Protein AF-A0A536H5D4-F1 (afdb_monomer)

Sequence (74 aa):
WIGAQGETTLRLTARHADVWNISGGDPEFVAEVIKKFDDACGEVGRNPAEVRRSLQFGWDGKDRNELIELSGKL

Foldseek 3Di:
DDEDQDLVVLLVCLVDAQEYEYADDDPVSVVVSVVSNCVSNVVVVHDCVSYHYHYDYDDPPDDVVVVVVRVVSD

Radius of gyration: 13.2 Å; Cα contacts (8 Å, |Δi|>4): 89; chains: 1; bounding box: 28×24×35 Å

Structure (mmCIF, N/CA/C/O backbone):
data_AF-A0A536H5D4-F1
#
_entry.id   AF-A0A536H5D4-F1
#
loop_
_atom_site.group_PDB
_atom_site.id
_atom_site.type_symbol
_atom_site.label_atom_id
_atom_site.label_alt_id
_atom_site.label_comp_id
_atom_site.label_asym_id
_atom_site.label_entity_id
_atom_site.label_seq_id
_atom_site.pdbx_PDB_ins_code
_atom_site.Cartn_x
_atom_site.Cartn_y
_atom_site.Cartn_z
_atom_site.occupancy
_atom_site.B_iso_or_equiv
_atom_site.auth_seq_id
_atom_site.auth_comp_id
_atom_site.auth_asym_id
_atom_site.auth_atom_id
_atom_site.pdbx_PDB_model_num
ATOM 1 N N . TRP A 1 1 ? -10.120 5.701 -5.124 1.00 97.12 1 TRP A N 1
ATOM 2 C CA . TRP A 1 1 ? -8.701 5.526 -5.503 1.00 97.12 1 TRP A CA 1
ATOM 3 C C . TRP A 1 1 ? -7.952 6.796 -5.156 1.00 97.12 1 TRP A C 1
ATOM 5 O O . TRP A 1 1 ? -8.367 7.852 -5.618 1.00 97.12 1 TRP A O 1
ATOM 15 N N . ILE A 1 2 ? -6.909 6.711 -4.330 1.00 98.19 2 ILE A N 1
ATOM 16 C CA . ILE A 1 2 ? -6.070 7.854 -3.937 1.00 98.19 2 ILE A CA 1
ATOM 17 C C . ILE A 1 2 ? -4.603 7.409 -3.972 1.00 98.19 2 ILE A C 1
ATOM 19 O O . ILE A 1 2 ? -4.272 6.356 -3.432 1.00 98.19 2 ILE A O 1
ATOM 23 N N . GLY A 1 3 ? -3.735 8.195 -4.611 1.00 97.81 3 GLY A N 1
ATOM 24 C CA . GLY A 1 3 ? -2.281 8.041 -4.520 1.00 97.81 3 GLY A CA 1
ATOM 25 C C . GLY A 1 3 ? -1.726 8.990 -3.461 1.00 97.81 3 GLY A C 1
ATOM 26 O O . GLY A 1 3 ? -1.972 10.193 -3.543 1.00 97.81 3 GLY A O 1
ATOM 27 N N . ALA A 1 4 ? -1.033 8.468 -2.449 1.00 97.50 4 ALA A N 1
ATOM 28 C CA . ALA A 1 4 ? -0.541 9.271 -1.325 1.00 97.50 4 ALA A CA 1
ATOM 29 C C . ALA A 1 4 ? 0.606 8.579 -0.581 1.00 97.50 4 ALA A C 1
ATOM 31 O O . ALA A 1 4 ? 0.624 7.358 -0.474 1.00 97.50 4 ALA A O 1
ATOM 32 N N . GLN A 1 5 ? 1.536 9.365 -0.034 1.00 96.62 5 GLN A N 1
ATOM 33 C CA . GLN A 1 5 ? 2.658 8.867 0.785 1.00 96.62 5 GLN A CA 1
ATOM 34 C C . GLN A 1 5 ? 3.026 9.804 1.947 1.00 96.62 5 GLN A C 1
ATOM 36 O O . GLN A 1 5 ? 3.716 9.395 2.874 1.00 96.62 5 GLN A O 1
ATOM 41 N N . GLY A 1 6 ? 2.571 11.063 1.917 1.00 96.12 6 GLY A N 1
ATOM 42 C CA . GLY A 1 6 ? 2.819 12.028 2.987 1.00 96.12 6 GLY A CA 1
ATOM 43 C C . GLY A 1 6 ? 1.806 11.892 4.121 1.00 96.12 6 GLY A C 1
ATOM 44 O O . GLY A 1 6 ? 0.626 11.650 3.873 1.00 96.12 6 GLY A O 1
ATOM 45 N N . GLU A 1 7 ? 2.239 12.122 5.356 1.00 92.81 7 GLU A N 1
ATOM 46 C CA . GLU A 1 7 ? 1.455 11.918 6.584 1.00 92.81 7 GLU A CA 1
ATOM 47 C C . GLU A 1 7 ? 0.039 12.526 6.536 1.00 92.81 7 GLU A C 1
ATOM 49 O O . GLU A 1 7 ? -0.961 11.822 6.687 1.00 92.81 7 GLU A O 1
ATOM 54 N N . THR A 1 8 ? -0.089 13.817 6.207 1.00 93.56 8 THR A N 1
ATOM 55 C CA . THR A 1 8 ? -1.405 14.477 6.118 1.00 93.56 8 THR A CA 1
ATOM 56 C C . THR A 1 8 ? -2.299 13.850 5.043 1.00 93.56 8 THR A C 1
ATOM 58 O O . THR A 1 8 ? -3.504 13.674 5.246 1.00 93.56 8 THR A O 1
ATOM 61 N N . THR A 1 9 ? -1.715 13.478 3.899 1.00 97.75 9 THR A N 1
ATOM 62 C CA . THR A 1 9 ? -2.444 12.823 2.803 1.00 97.75 9 THR A CA 1
ATOM 63 C C . THR A 1 9 ? -2.810 11.377 3.133 1.00 97.75 9 THR A C 1
ATOM 65 O O . THR A 1 9 ? -3.862 10.909 2.694 1.00 97.75 9 THR A O 1
ATOM 68 N N . LEU A 1 10 ? -2.027 10.686 3.967 1.00 98.44 10 LEU A N 1
ATOM 69 C CA . LEU A 1 10 ? -2.364 9.353 4.467 1.00 98.44 10 LEU A CA 1
ATOM 70 C C . LEU A 1 10 ? -3.576 9.400 5.395 1.00 98.44 10 LEU A C 1
ATOM 72 O O . LEU A 1 10 ? -4.464 8.569 5.242 1.00 98.44 10 LEU A O 1
ATOM 76 N N . ARG A 1 11 ? -3.726 10.430 6.241 1.00 97.69 11 ARG A N 1
ATOM 77 C CA . ARG A 1 11 ? -4.951 10.599 7.050 1.00 97.69 11 ARG A CA 1
ATOM 78 C C . ARG A 1 11 ? -6.202 10.815 6.194 1.00 97.69 11 ARG A C 1
ATOM 80 O O . ARG A 1 11 ? -7.290 10.394 6.580 1.00 97.69 11 ARG A O 1
ATOM 87 N N . LEU A 1 12 ? -6.086 11.513 5.059 1.00 98.31 12 LEU A N 1
ATOM 88 C CA . LEU A 1 12 ? -7.186 11.660 4.092 1.00 98.31 12 LEU A CA 1
ATOM 89 C C . LEU A 1 12 ? -7.492 10.321 3.407 1.00 98.31 12 LEU A C 1
ATOM 91 O O . LEU A 1 12 ? -8.653 9.932 3.293 1.00 98.31 12 LEU A O 1
ATOM 95 N N . THR A 1 13 ? -6.442 9.615 2.996 1.00 98.62 13 THR A N 1
ATOM 96 C CA . THR A 1 13 ? -6.527 8.302 2.350 1.00 98.62 13 THR A CA 1
ATOM 97 C C . THR A 1 13 ? -7.198 7.287 3.272 1.00 98.62 13 THR A C 1
ATOM 99 O O . THR A 1 13 ? -8.153 6.639 2.855 1.00 98.62 13 THR A O 1
ATOM 102 N N . ALA A 1 14 ? -6.793 7.223 4.541 1.00 98.62 14 ALA A N 1
ATOM 103 C CA . ALA A 1 14 ? -7.388 6.358 5.554 1.00 98.62 14 ALA A CA 1
ATOM 104 C C . ALA A 1 14 ? -8.905 6.573 5.673 1.00 98.62 14 ALA A C 1
ATOM 106 O O . ALA A 1 14 ? -9.660 5.608 5.695 1.00 98.62 14 ALA A O 1
ATOM 107 N N . ARG A 1 15 ? -9.388 7.822 5.645 1.00 98.25 15 ARG A N 1
ATOM 108 C CA . ARG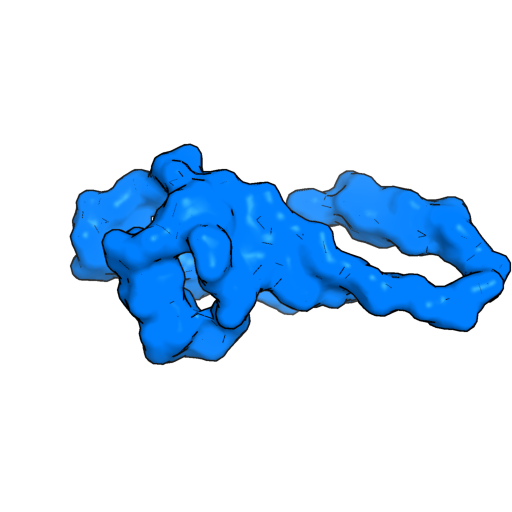 A 1 15 ? -10.831 8.112 5.743 1.00 98.25 15 ARG A CA 1
ATOM 109 C C . ARG A 1 15 ? -11.646 7.759 4.501 1.00 98.25 15 ARG A C 1
ATOM 111 O O . ARG A 1 15 ? -12.830 7.476 4.636 1.00 98.25 15 ARG A O 1
ATOM 118 N N . HIS A 1 16 ? -11.064 7.851 3.305 1.00 98.38 16 HIS A N 1
ATOM 119 C CA . HIS A 1 16 ? -11.868 7.942 2.076 1.00 98.38 16 HIS A CA 1
ATOM 120 C C . HIS A 1 16 ?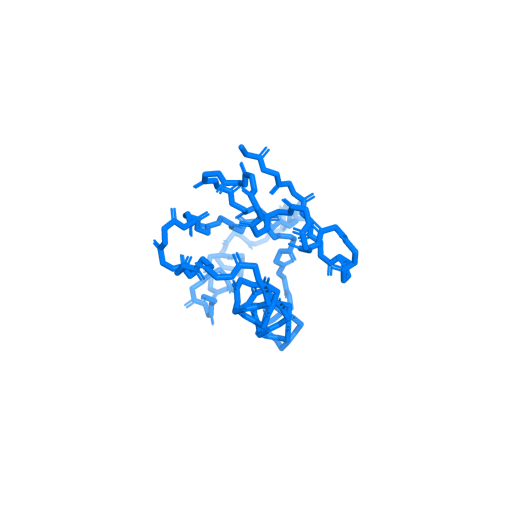 -11.458 6.988 0.953 1.00 98.38 16 HIS A C 1
ATOM 122 O O . HIS A 1 16 ? -12.197 6.848 -0.017 1.00 98.38 16 HIS A O 1
ATOM 128 N N . ALA A 1 17 ? -10.288 6.355 1.019 1.00 98.50 17 ALA A N 1
ATOM 129 C CA . ALA A 1 17 ? -9.833 5.499 -0.066 1.00 98.50 17 ALA A CA 1
ATOM 130 C C . ALA A 1 17 ? -10.514 4.126 -0.016 1.00 98.50 17 ALA A C 1
ATOM 132 O O . ALA A 1 17 ? -10.473 3.451 1.007 1.00 98.50 17 ALA A O 1
ATOM 133 N N . ASP A 1 18 ? -11.052 3.671 -1.145 1.00 98.62 18 ASP A N 1
ATOM 134 C CA . ASP A 1 18 ? -11.328 2.240 -1.377 1.00 98.62 18 ASP A CA 1
ATOM 135 C C . ASP A 1 18 ? -10.083 1.500 -1.885 1.00 98.62 18 ASP A C 1
ATOM 137 O O . ASP A 1 18 ? -9.934 0.289 -1.726 1.00 98.62 18 ASP A O 1
ATOM 141 N N . VAL A 1 19 ? -9.191 2.250 -2.540 1.00 98.69 19 VAL A N 1
ATOM 142 C CA . VAL A 1 19 ? -7.894 1.784 -3.030 1.00 98.69 19 VAL A CA 1
ATOM 143 C C . VAL A 1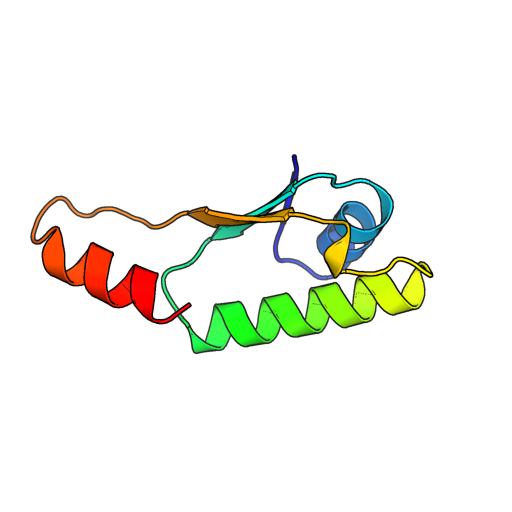 19 ? -6.863 2.864 -2.788 1.00 98.69 19 VAL A C 1
ATOM 145 O O . VAL A 1 19 ? -7.086 4.023 -3.162 1.00 98.69 19 VAL A O 1
ATOM 148 N N . TRP A 1 20 ? -5.740 2.460 -2.216 1.00 98.62 20 TRP A N 1
ATOM 149 C CA . TRP A 1 20 ? -4.576 3.292 -1.988 1.00 98.62 20 TRP A CA 1
ATOM 150 C C . TRP A 1 20 ? -3.428 2.850 -2.902 1.00 98.62 20 TRP A C 1
ATOM 152 O O . TRP A 1 20 ? -3.062 1.674 -2.921 1.00 98.62 20 TRP A O 1
ATOM 162 N N . ASN A 1 21 ? -2.897 3.791 -3.686 1.00 98.25 21 ASN A N 1
ATOM 163 C CA . ASN A 1 21 ? -1.762 3.568 -4.575 1.00 98.25 21 ASN A CA 1
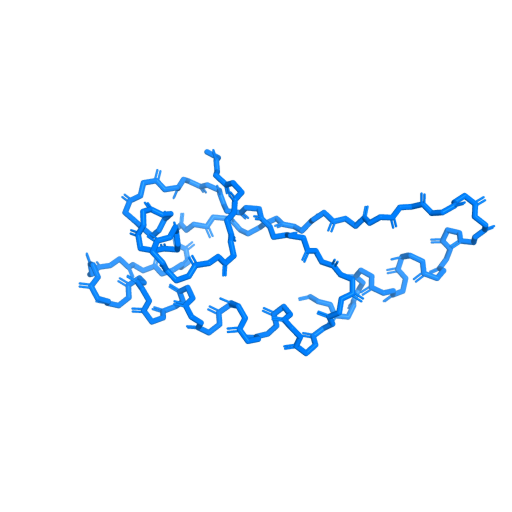ATOM 164 C C . ASN A 1 21 ? -0.472 4.183 -4.000 1.00 98.25 21 ASN A C 1
ATOM 166 O O . ASN A 1 21 ? -0.457 5.346 -3.588 1.00 98.25 21 ASN A O 1
ATOM 170 N N . ILE A 1 22 ? 0.599 3.389 -3.987 1.00 97.50 22 ILE A N 1
ATOM 171 C CA . ILE A 1 22 ? 1.924 3.739 -3.466 1.00 97.50 22 ILE A CA 1
ATOM 172 C C . ILE A 1 22 ? 2.913 3.734 -4.638 1.00 97.50 22 ILE A C 1
ATOM 174 O O . ILE A 1 22 ? 2.959 2.766 -5.398 1.00 97.50 22 ILE A O 1
ATOM 178 N N . SER A 1 23 ? 3.745 4.769 -4.774 1.00 94.81 23 SER A N 1
ATOM 179 C CA . SER A 1 23 ? 4.972 4.674 -5.576 1.00 94.81 23 SER A CA 1
ATOM 180 C C . SER A 1 23 ? 5.921 3.675 -4.916 1.00 94.81 23 SER A C 1
ATOM 182 O O . SER A 1 23 ? 6.483 3.965 -3.860 1.00 94.81 23 SER A O 1
ATOM 184 N N . GLY A 1 24 ? 6.032 2.493 -5.513 1.00 90.69 24 GLY A N 1
ATOM 185 C CA . GLY A 1 24 ? 6.972 1.451 -5.124 1.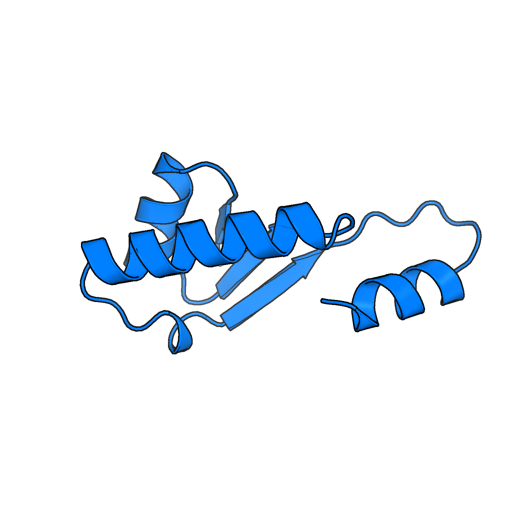00 90.69 24 GLY A CA 1
ATOM 186 C C . GLY A 1 24 ? 8.375 1.705 -5.673 1.00 90.69 24 GLY A C 1
ATOM 187 O O . GLY A 1 24 ? 8.663 2.765 -6.229 1.00 90.69 24 GLY A O 1
ATOM 188 N N . GLY A 1 25 ? 9.241 0.702 -5.529 1.00 88.75 25 GLY A N 1
ATOM 189 C CA . GLY A 1 25 ? 10.621 0.711 -6.030 1.00 88.75 25 GLY A CA 1
ATOM 190 C C . GLY A 1 25 ? 11.674 0.541 -4.935 1.00 88.75 25 GLY A C 1
ATOM 191 O O . GLY A 1 25 ? 12.699 -0.082 -5.177 1.00 88.75 25 GLY A O 1
ATOM 192 N N . ASP A 1 26 ? 11.383 1.020 -3.728 1.00 93.88 26 ASP A N 1
ATOM 193 C CA . ASP A 1 26 ? 12.208 0.844 -2.529 1.00 93.88 26 ASP A CA 1
ATOM 194 C C . ASP A 1 26 ? 11.381 0.082 -1.469 1.00 93.88 26 ASP A C 1
ATOM 196 O O . ASP A 1 26 ? 10.379 0.621 -0.981 1.00 93.88 26 ASP A O 1
ATOM 200 N N . PRO A 1 27 ? 11.729 -1.182 -1.155 1.00 94.56 27 PRO A N 1
ATOM 201 C CA . PRO A 1 27 ? 11.006 -1.984 -0.172 1.00 94.56 27 PRO A CA 1
ATOM 202 C C . PRO A 1 27 ? 10.985 -1.430 1.241 1.00 94.56 27 PRO A C 1
ATOM 204 O O . PRO A 1 27 ? 9.940 -1.467 1.898 1.00 94.56 27 PRO A O 1
ATOM 207 N N . GLU A 1 28 ? 12.107 -0.899 1.701 1.00 95.94 28 GLU A N 1
ATOM 208 C CA . GLU A 1 28 ? 12.236 -0.322 3.029 1.00 95.94 28 GLU A CA 1
ATOM 209 C C . GLU A 1 28 ? 11.339 0.914 3.158 1.00 95.94 28 GLU A C 1
ATOM 211 O O . GLU A 1 28 ? 10.580 1.040 4.126 1.00 95.94 28 GLU A O 1
ATOM 216 N N . PHE A 1 29 ? 11.338 1.775 2.138 1.00 95.25 29 PHE A N 1
ATOM 217 C CA . PHE A 1 29 ? 10.444 2.929 2.076 1.00 95.25 29 PHE A CA 1
ATOM 218 C C . PHE A 1 29 ? 8.965 2.520 2.038 1.00 95.25 29 PHE A C 1
ATOM 220 O O . PHE A 1 29 ? 8.139 3.081 2.763 1.00 95.25 29 PHE A O 1
ATOM 227 N N . VAL A 1 30 ? 8.605 1.529 1.218 1.00 96.75 30 VAL A N 1
ATOM 228 C CA . VAL A 1 30 ? 7.218 1.046 1.123 1.00 96.75 30 VAL A CA 1
ATOM 229 C C . VAL A 1 30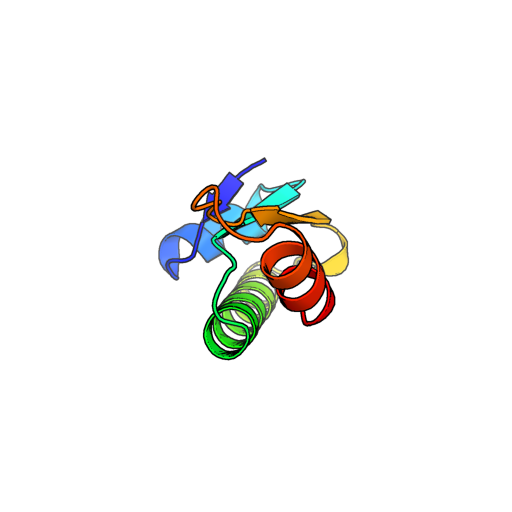 ? 6.741 0.487 2.463 1.00 96.75 30 VAL A C 1
ATOM 231 O O . VAL A 1 30 ? 5.626 0.803 2.884 1.00 96.75 30 VAL A O 1
ATOM 234 N N . ALA A 1 31 ? 7.579 -0.279 3.166 1.00 96.75 31 ALA A N 1
ATOM 235 C CA . ALA A 1 31 ? 7.263 -0.791 4.496 1.00 96.75 31 ALA A CA 1
ATOM 236 C C . ALA A 1 31 ? 7.031 0.344 5.511 1.00 96.75 31 ALA A C 1
ATOM 238 O O . ALA A 1 31 ? 6.066 0.300 6.281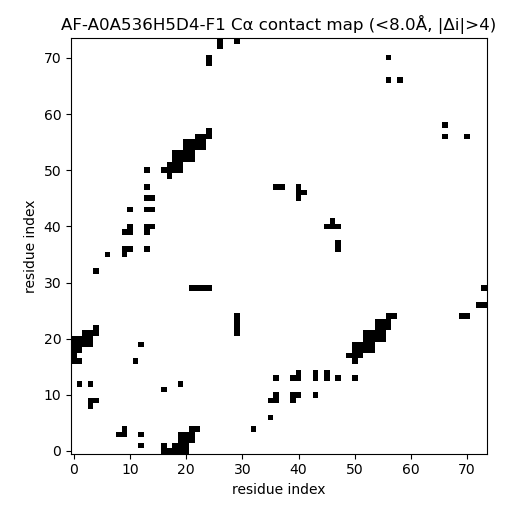 1.00 96.75 31 ALA A O 1
ATOM 239 N N . GLU A 1 32 ? 7.861 1.392 5.483 1.00 97.19 32 GLU A N 1
ATOM 240 C CA . GLU A 1 32 ? 7.692 2.573 6.337 1.00 97.19 32 GLU A CA 1
ATOM 241 C C . GLU A 1 32 ? 6.362 3.294 6.058 1.00 97.19 32 GLU A C 1
ATOM 243 O O . GLU A 1 32 ? 5.625 3.647 6.983 1.00 97.19 32 GLU A O 1
ATOM 248 N N . VAL A 1 33 ? 6.028 3.495 4.782 1.00 97.75 33 VAL A N 1
ATOM 249 C CA . VAL A 1 33 ? 4.793 4.175 4.373 1.00 97.75 33 VAL A CA 1
ATOM 250 C C . VAL A 1 33 ? 3.551 3.345 4.722 1.00 97.75 33 VAL A C 1
ATOM 252 O O . VAL A 1 33 ? 2.553 3.920 5.162 1.00 97.75 33 VAL A O 1
ATOM 255 N N . ILE A 1 34 ? 3.604 2.013 4.590 1.00 97.69 34 ILE A N 1
ATOM 256 C CA . ILE A 1 34 ? 2.524 1.110 5.030 1.00 97.69 34 ILE A CA 1
ATOM 257 C C . ILE A 1 34 ? 2.272 1.272 6.527 1.00 97.69 34 ILE A C 1
ATOM 259 O O . ILE A 1 34 ? 1.126 1.475 6.921 1.00 97.69 34 ILE A O 1
ATOM 263 N N . LYS A 1 35 ? 3.327 1.284 7.349 1.00 98.06 35 LYS A N 1
ATOM 264 C CA . LYS A 1 35 ? 3.185 1.489 8.795 1.00 98.06 35 LYS A CA 1
ATOM 265 C C . LYS A 1 35 ? 2.481 2.812 9.119 1.00 98.06 35 LYS A C 1
ATOM 267 O O . LYS A 1 35 ? 1.536 2.824 9.899 1.00 98.06 35 LYS A O 1
ATOM 272 N N . LYS A 1 36 ? 2.877 3.911 8.465 1.00 98.25 36 LYS A N 1
ATOM 273 C CA . LYS A 1 36 ? 2.223 5.224 8.643 1.00 98.25 36 LYS A CA 1
ATOM 274 C C . LYS A 1 36 ? 0.746 5.205 8.246 1.00 98.25 36 LYS A C 1
ATOM 276 O O . LYS A 1 36 ? -0.061 5.919 8.835 1.00 98.25 36 LYS A O 1
ATOM 281 N N . PHE A 1 37 ? 0.384 4.427 7.229 1.00 98.56 37 PHE A N 1
ATOM 282 C CA . PHE A 1 37 ? -1.009 4.273 6.825 1.00 98.56 37 PHE A CA 1
ATOM 283 C C . PHE A 1 37 ? -1.822 3.448 7.825 1.00 98.56 37 PHE A C 1
ATOM 285 O O . PHE A 1 37 ? -2.964 3.814 8.103 1.00 98.56 37 PHE A O 1
ATOM 292 N N . ASP A 1 38 ? -1.245 2.382 8.380 1.00 98.44 38 ASP A N 1
ATOM 293 C CA . ASP A 1 38 ? -1.884 1.582 9.428 1.00 98.44 38 ASP A CA 1
ATOM 294 C C . ASP A 1 38 ? -2.135 2.433 10.684 1.00 98.44 38 ASP A C 1
ATOM 296 O O . ASP A 1 38 ? -3.247 2.425 11.217 1.00 98.44 38 ASP A O 1
ATOM 300 N N . ASP A 1 39 ? -1.155 3.253 11.080 1.00 98.38 39 ASP A N 1
ATOM 301 C CA . ASP A 1 39 ? -1.293 4.224 12.172 1.00 98.38 39 ASP A CA 1
ATOM 302 C C . ASP A 1 39 ? -2.421 5.233 11.870 1.00 98.38 39 ASP A C 1
ATOM 304 O O . ASP A 1 39 ? -3.339 5.412 12.675 1.00 98.38 39 ASP A O 1
ATOM 308 N N . ALA A 1 40 ? -2.435 5.822 10.667 1.00 98.50 40 ALA A N 1
ATOM 309 C CA . ALA A 1 40 ? -3.481 6.755 10.240 1.00 98.50 40 ALA A CA 1
ATOM 310 C C . ALA A 1 40 ? -4.881 6.112 10.168 1.00 98.50 40 ALA A C 1
ATOM 312 O O . ALA A 1 40 ? -5.879 6.791 10.418 1.00 98.50 40 ALA A O 1
ATOM 313 N N . CYS A 1 41 ? -4.978 4.822 9.826 1.00 98.62 41 CYS A N 1
ATOM 314 C CA . CYS A 1 41 ? -6.220 4.049 9.893 1.00 98.62 41 CYS A CA 1
ATOM 315 C C . CYS A 1 41 ? -6.685 3.874 11.342 1.00 98.62 41 CYS A C 1
ATOM 317 O O . CYS A 1 41 ? -7.861 4.111 11.633 1.00 98.62 41 CYS A O 1
ATOM 319 N N . GLY A 1 42 ? -5.764 3.547 12.252 1.00 98.38 42 GLY A N 1
ATOM 320 C CA . GLY A 1 42 ? -6.028 3.460 13.688 1.00 98.38 42 GLY A CA 1
ATOM 321 C C . GLY A 1 42 ? -6.567 4.769 14.268 1.00 98.38 42 GLY A C 1
ATOM 322 O O . GLY A 1 42 ? -7.588 4.761 14.956 1.00 98.38 42 GLY A O 1
ATOM 323 N N . GLU A 1 43 ? -5.958 5.905 13.919 1.00 98.12 43 GLU A N 1
ATOM 324 C CA . GLU A 1 43 ? -6.396 7.239 14.364 1.00 98.12 43 GLU A CA 1
ATOM 325 C C . GLU A 1 43 ? -7.828 7.594 13.941 1.00 98.12 43 GLU A C 1
ATOM 327 O O . GLU A 1 43 ? -8.522 8.327 14.648 1.00 98.12 43 GLU A O 1
ATOM 332 N N . VAL A 1 44 ? -8.282 7.101 12.783 1.00 97.94 44 VAL A N 1
ATOM 333 C CA . VAL A 1 44 ? -9.631 7.377 12.255 1.00 97.94 44 VAL A CA 1
ATOM 334 C C . VAL A 1 44 ? -10.621 6.240 12.517 1.00 97.94 44 VAL A C 1
ATOM 336 O O . VAL A 1 44 ? -11.760 6.316 12.060 1.00 97.94 44 VAL A O 1
ATOM 339 N N . GLY A 1 45 ? -10.203 5.198 13.245 1.00 98.38 45 GLY A N 1
ATOM 340 C CA . GLY A 1 45 ? -11.041 4.052 13.597 1.00 98.38 45 GLY A CA 1
ATOM 341 C C . GLY A 1 45 ? -11.400 3.144 12.418 1.00 98.38 45 GLY A C 1
ATOM 342 O O . GLY A 1 45 ? -12.469 2.535 12.433 1.00 98.38 45 GLY A O 1
ATOM 343 N N . ARG A 1 46 ? -10.546 3.061 11.390 1.00 98.31 46 ARG A N 1
ATOM 344 C CA . ARG A 1 46 ? -10.759 2.208 10.211 1.00 98.31 46 ARG A CA 1
ATOM 345 C C . ARG A 1 46 ? -9.852 0.981 10.238 1.00 98.31 46 ARG A C 1
ATOM 347 O O . ARG A 1 46 ? -8.687 1.074 10.610 1.00 98.31 46 ARG A O 1
ATOM 354 N N . ASN A 1 47 ? -10.363 -0.161 9.782 1.00 98.44 47 ASN A N 1
ATOM 355 C CA . ASN A 1 47 ? -9.530 -1.332 9.529 1.00 98.44 47 ASN A CA 1
ATOM 356 C C . ASN A 1 47 ? -8.736 -1.138 8.217 1.00 98.44 47 ASN A C 1
ATOM 358 O O . ASN A 1 47 ? -9.362 -1.033 7.157 1.00 98.44 47 ASN A O 1
ATOM 362 N N . PRO A 1 48 ? -7.388 -1.133 8.231 1.00 98.12 48 PRO A N 1
ATOM 363 C CA . PRO A 1 48 ? -6.591 -0.947 7.014 1.00 98.12 48 PRO A CA 1
ATOM 364 C C . PRO A 1 48 ? -6.855 -2.023 5.947 1.00 98.12 48 PRO A C 1
ATOM 366 O O . PRO A 1 48 ? -6.706 -1.749 4.756 1.00 98.12 48 PRO A O 1
ATOM 369 N N . ALA A 1 49 ? -7.327 -3.217 6.332 1.00 97.94 49 ALA A N 1
ATOM 370 C CA . ALA A 1 49 ? -7.680 -4.288 5.396 1.00 97.94 49 ALA A CA 1
ATOM 371 C C . ALA A 1 49 ? -8.901 -3.971 4.506 1.00 97.94 49 ALA A C 1
ATOM 373 O O . ALA A 1 49 ? -9.105 -4.635 3.490 1.00 97.94 49 ALA A O 1
ATOM 374 N N . GLU A 1 50 ? -9.702 -2.956 4.846 1.00 98.38 50 GLU A N 1
ATOM 375 C CA . GLU A 1 50 ? -10.803 -2.476 3.997 1.00 98.38 50 GLU A CA 1
ATOM 376 C C . GLU A 1 50 ? -10.312 -1.680 2.781 1.00 98.38 50 GLU A C 1
ATOM 378 O O . GLU A 1 50 ? -11.067 -1.472 1.828 1.00 98.38 50 GLU A O 1
ATOM 383 N N . VAL A 1 51 ? -9.059 -1.217 2.801 1.00 98.56 51 VAL A N 1
ATOM 384 C CA . VAL A 1 51 ? -8.457 -0.445 1.714 1.00 98.56 51 VAL A CA 1
ATOM 385 C C . VAL A 1 51 ? -7.563 -1.358 0.895 1.00 98.56 51 VAL A C 1
ATOM 387 O O . VAL A 1 51 ? -6.537 -1.854 1.361 1.00 98.56 51 VAL A O 1
ATOM 390 N N . ARG A 1 52 ? -7.918 -1.567 -0.375 1.00 98.25 52 ARG A N 1
ATOM 391 C CA . ARG A 1 52 ? -7.060 -2.347 -1.272 1.00 98.25 52 ARG A CA 1
ATOM 392 C C . ARG A 1 52 ? -5.781 -1.573 -1.560 1.00 98.25 52 ARG A C 1
ATOM 394 O O . ARG A 1 52 ? -5.821 -0.393 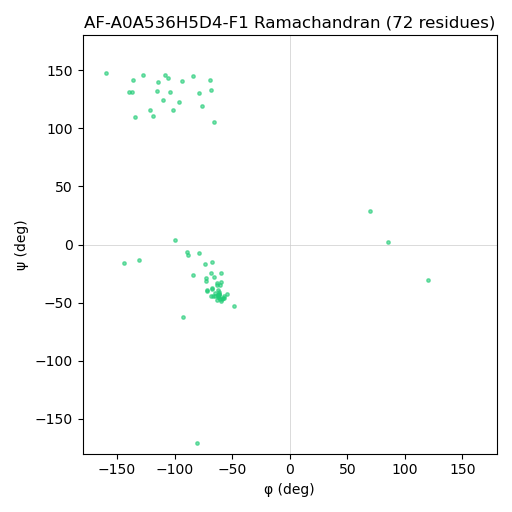-1.903 1.00 98.25 52 ARG A O 1
ATOM 401 N N . ARG A 1 53 ? -4.646 -2.254 -1.461 1.00 96.62 53 ARG A N 1
ATOM 402 C CA . ARG A 1 53 ? -3.337 -1.678 -1.767 1.00 96.62 53 ARG A CA 1
ATOM 403 C C . ARG A 1 53 ? -2.960 -1.960 -3.215 1.00 96.62 53 ARG A C 1
ATOM 405 O O . ARG A 1 53 ? -3.238 -3.033 -3.745 1.00 96.62 53 ARG A O 1
ATOM 412 N N . SER A 1 54 ? -2.348 -0.973 -3.848 1.00 97.06 54 SER A N 1
ATOM 413 C CA . SER A 1 54 ? -1.781 -1.050 -5.190 1.00 97.06 54 SER A CA 1
ATOM 414 C C . SER A 1 54 ? -0.415 -0.377 -5.172 1.00 97.06 54 SER A C 1
ATOM 416 O O . SER A 1 54 ? -0.240 0.655 -4.528 1.00 97.06 54 SER A O 1
ATOM 418 N N . LEU A 1 55 ? 0.543 -0.948 -5.893 1.00 96.31 55 LEU A N 1
ATOM 419 C CA . LEU A 1 55 ? 1.855 -0.350 -6.088 1.00 96.31 55 LEU A CA 1
ATOM 420 C C . LEU A 1 55 ? 2.039 0.000 -7.559 1.00 96.31 55 LEU A C 1
ATOM 422 O O . LEU A 1 55 ? 1.629 -0.756 -8.441 1.00 96.31 55 LEU A O 1
ATOM 426 N N . GLN A 1 56 ? 2.647 1.152 -7.813 1.00 95.31 56 GLN A N 1
ATOM 427 C CA . GLN A 1 56 ? 3.153 1.523 -9.130 1.00 95.31 56 GLN A CA 1
ATOM 428 C C . GLN A 1 56 ? 4.678 1.475 -9.118 1.00 95.31 56 GLN A C 1
ATOM 430 O O . GLN A 1 56 ? 5.298 1.819 -8.114 1.00 95.31 56 GLN A O 1
ATOM 435 N N . PHE A 1 57 ? 5.282 1.093 -10.237 1.00 94.69 57 PHE A N 1
ATOM 436 C CA . PHE A 1 57 ? 6.732 1.063 -10.385 1.00 94.69 57 PHE A CA 1
ATOM 437 C C . PHE A 1 57 ? 7.147 1.840 -11.629 1.00 94.69 57 PHE A C 1
ATOM 439 O O . PHE A 1 57 ? 6.439 1.839 -12.639 1.00 94.69 57 PHE A O 1
ATOM 446 N N . GLY A 1 58 ? 8.305 2.494 -11.552 1.00 92.38 58 GLY A N 1
ATOM 447 C CA . GLY A 1 58 ? 8.962 3.050 -12.728 1.00 92.38 58 GLY A CA 1
ATOM 448 C C . GLY A 1 58 ? 9.495 1.930 -13.619 1.00 92.38 58 GLY A C 1
ATOM 449 O O . GLY A 1 58 ? 9.995 0.924 -13.123 1.00 92.38 58 GLY A O 1
ATOM 450 N N . TRP A 1 59 ? 9.396 2.113 -14.933 1.00 92.94 59 TRP A N 1
ATOM 451 C CA . TRP A 1 59 ? 9.932 1.183 -15.920 1.00 92.94 59 TRP A CA 1
ATOM 452 C C . TRP A 1 59 ? 10.927 1.918 -16.813 1.00 92.94 59 TRP A C 1
ATOM 454 O O . TRP A 1 59 ? 10.549 2.851 -17.521 1.00 92.94 59 TRP A O 1
ATOM 464 N N . ASP A 1 60 ? 12.198 1.520 -16.755 1.00 90.44 60 ASP A N 1
ATOM 465 C CA . ASP A 1 60 ? 13.284 2.186 -17.483 1.00 90.44 60 ASP A CA 1
ATOM 466 C C . ASP A 1 60 ? 13.504 1.630 -18.902 1.00 90.44 60 ASP A C 1
ATOM 468 O O . ASP A 1 60 ? 14.289 2.183 -19.672 1.00 90.44 60 ASP A O 1
ATOM 472 N N . GLY A 1 61 ? 12.798 0.552 -19.258 1.00 94.88 61 GLY A N 1
ATOM 473 C CA . GLY A 1 61 ? 12.857 -0.068 -20.577 1.00 94.88 61 GLY A CA 1
ATOM 474 C C . GLY A 1 61 ? 13.982 -1.083 -20.776 1.00 94.88 61 GLY A C 1
ATOM 475 O O . GLY A 1 61 ? 14.095 -1.592 -21.892 1.00 94.88 61 GLY A O 1
ATOM 476 N N . LYS A 1 62 ? 14.807 -1.383 -19.761 1.00 93.25 62 LYS A N 1
ATOM 477 C CA . LYS A 1 62 ? 16.013 -2.215 -19.936 1.00 93.25 62 LYS A CA 1
ATOM 478 C C . LYS A 1 62 ? 15.786 -3.700 -19.668 1.00 93.25 62 LYS A C 1
ATOM 480 O O . LYS A 1 62 ? 15.943 -4.494 -20.593 1.00 93.25 62 LYS A O 1
ATOM 485 N N . ASP A 1 63 ? 15.413 -4.079 -18.443 1.00 93.50 63 ASP A N 1
ATOM 486 C CA . ASP A 1 63 ? 15.188 -5.485 -18.069 1.00 93.50 63 ASP A CA 1
ATOM 487 C C . ASP A 1 63 ? 13.902 -5.700 -17.259 1.00 93.50 63 ASP A C 1
ATOM 489 O O . ASP A 1 63 ? 13.777 -5.333 -16.093 1.00 93.50 63 ASP A O 1
ATOM 493 N N . ARG A 1 64 ? 12.916 -6.342 -17.896 1.00 94.38 64 ARG A N 1
ATOM 494 C CA . ARG A 1 64 ? 11.597 -6.563 -17.294 1.00 94.38 64 ARG A CA 1
ATOM 495 C C . ARG A 1 64 ? 11.650 -7.548 -16.130 1.00 94.38 64 ARG A C 1
ATOM 497 O O . ARG A 1 64 ? 10.747 -7.517 -15.298 1.00 94.38 64 ARG A O 1
ATOM 504 N N . ASN A 1 65 ? 12.645 -8.434 -16.092 1.00 95.69 65 ASN A N 1
ATOM 505 C CA . ASN A 1 65 ? 12.770 -9.430 -15.034 1.00 95.69 65 ASN A CA 1
ATOM 506 C C . ASN A 1 65 ? 13.195 -8.768 -13.729 1.00 95.69 65 ASN A C 1
ATOM 508 O O . ASN A 1 65 ? 12.613 -9.081 -12.699 1.00 95.69 65 ASN A O 1
ATOM 512 N N . GLU A 1 66 ? 14.095 -7.784 -13.787 1.00 92.81 66 GLU A N 1
ATOM 513 C CA . GLU A 1 66 ? 14.470 -6.980 -12.621 1.00 92.81 66 GLU A CA 1
ATOM 514 C C . GLU A 1 66 ? 13.240 -6.293 -12.006 1.00 92.81 66 GLU A C 1
ATOM 516 O O . GLU A 1 66 ? 13.021 -6.362 -10.795 1.00 92.81 66 GLU A O 1
ATOM 521 N N . LEU A 1 67 ? 12.370 -5.712 -12.843 1.00 93.38 67 LEU A N 1
ATOM 522 C CA . LEU A 1 67 ? 11.127 -5.094 -12.377 1.00 93.38 67 LEU A CA 1
ATOM 523 C C . LEU A 1 67 ? 10.154 -6.117 -11.766 1.00 93.38 67 LEU A C 1
ATOM 525 O O . LEU A 1 67 ? 9.538 -5.841 -10.736 1.00 93.38 67 LEU A O 1
ATOM 529 N N . ILE A 1 68 ? 10.012 -7.295 -12.385 1.00 94.12 68 ILE A N 1
ATOM 530 C CA . ILE A 1 68 ? 9.164 -8.379 -11.866 1.00 94.12 68 ILE A CA 1
ATOM 531 C C . ILE A 1 68 ? 9.690 -8.861 -10.509 1.00 94.12 68 ILE A C 1
ATOM 533 O O . ILE A 1 68 ? 8.913 -8.958 -9.559 1.00 94.12 68 ILE A O 1
ATOM 537 N N . GLU A 1 69 ? 10.992 -9.111 -10.393 1.00 94.19 69 GLU A N 1
ATOM 538 C CA . GLU A 1 69 ? 11.633 -9.546 -9.151 1.00 94.19 69 GLU A CA 1
ATOM 539 C C . GLU A 1 69 ? 11.497 -8.503 -8.043 1.00 94.19 69 GLU A C 1
ATOM 541 O O . GLU A 1 69 ? 11.161 -8.854 -6.913 1.00 94.19 69 GLU A O 1
ATOM 546 N N . LEU A 1 70 ? 11.704 -7.221 -8.357 1.00 92.38 70 LE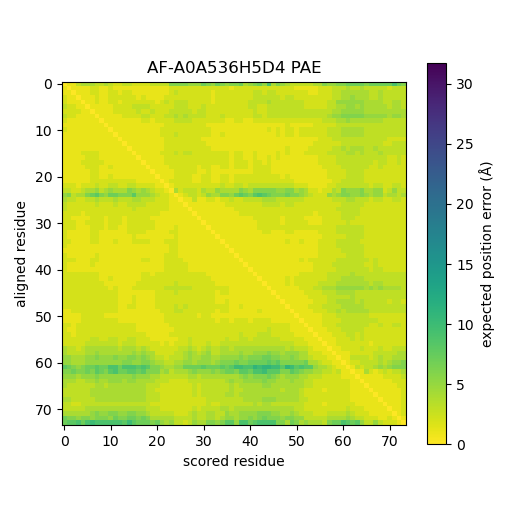U A N 1
ATOM 547 C CA . LEU A 1 70 ? 11.491 -6.126 -7.414 1.00 92.38 70 LEU A CA 1
ATOM 548 C C . LEU A 1 70 ? 10.031 -6.063 -6.954 1.00 92.38 70 LEU A C 1
ATOM 550 O O . LEU A 1 70 ? 9.774 -5.928 -5.760 1.00 92.38 70 LEU A O 1
ATOM 554 N N . SER A 1 71 ? 9.079 -6.211 -7.880 1.00 91.88 71 SER A N 1
ATOM 555 C CA . SER A 1 71 ? 7.653 -6.188 -7.544 1.00 91.88 71 SER A CA 1
ATOM 556 C C . SER A 1 71 ? 7.214 -7.358 -6.662 1.00 91.88 71 SER A C 1
ATOM 558 O O . SER A 1 71 ? 6.289 -7.198 -5.876 1.00 91.88 71 SER A O 1
ATOM 560 N N . GLY A 1 72 ? 7.895 -8.507 -6.748 1.00 91.75 72 GLY A N 1
ATOM 561 C CA . GLY A 1 72 ? 7.618 -9.682 -5.920 1.00 91.75 72 GLY A CA 1
ATOM 562 C C . GLY A 1 72 ? 8.174 -9.610 -4.494 1.00 91.75 72 GLY A C 1
ATOM 563 O O . GLY A 1 72 ? 7.886 -10.498 -3.695 1.00 91.75 72 GLY A O 1
ATOM 564 N N . LYS A 1 73 ? 8.978 -8.589 -4.169 1.00 89.31 73 LYS A N 1
ATOM 565 C CA . LYS A 1 73 ? 9.535 -8.376 -2.820 1.00 89.31 73 LYS A CA 1
ATOM 566 C C . LYS A 1 73 ? 8.624 -7.539 -1.907 1.00 89.31 73 LYS A C 1
ATOM 568 O O . LYS A 1 73 ? 8.943 -7.423 -0.726 1.00 89.31 73 LYS A O 1
ATOM 573 N N . LEU A 1 74 ? 7.548 -6.946 -2.440 1.00 83.06 74 LEU A N 1
ATOM 574 C CA . LEU A 1 74 ? 6.617 -6.034 -1.748 1.00 83.06 74 LEU A CA 1
ATOM 575 C C . LEU A 1 74 ? 5.251 -6.680 -1.517 1.00 83.06 74 LEU A C 1
ATOM 577 O O . LEU A 1 74 ? 4.634 -6.364 -0.475 1.00 83.06 74 LEU A O 1
#

Nearest PDB structures (foldseek):
  1ezw-assembly1_A  TM=8.352E-01  e=1.125E-02  Methanopyrus kandleri
  8qpm-assembly2_D  TM=8.408E-01  e=1.287E-02  Methanocaldococcus jannaschii
  8qpl-assembly1_B  TM=8.355E-01  e=3.522E-02  Methanocaldococcus jannaschii
  8qq8-assembly1_A-2  TM=8.341E-01  e=4.029E-02  Methanocaldococcus jannaschii
  6ak1-assembly2_B  TM=8.688E-01  e=9.016E-02  Hyphomicrobium sulfonivorans

Secondary structure (DSSP, 8-state):
-EE--SHHHHHHHHHH-SEEEEE-S-HHHHHHHHHHHHHHHHHTT--GGGSEEEEE----SS-HHHHHHHHTT-

pLDDT: mean 96.03, std 2.98, range [83.06, 98.69]

Mean predicted aligned error: 2.41 Å

Solvent-accessible surface area (backbone atoms only — not comparable to full-atom values): 4372 Å² total; per-residue (Å²): 107,42,77,56,77,49,71,75,49,28,44,52,37,46,78,68,30,58,26,41,35,35,84,46,88,48,64,70,59,45,54,53,45,50,51,54,36,46,51,29,9,57,77,71,74,41,67,57,86,71,35,45,80,45,74,45,69,89,80,90,82,81,59,73,62,61,53,52,56,58,62,73,72,110